Protein AF-A0A9N9MFB2-F1 (afdb_monomer_lite)

Radius of gyration: 27.87 Å; chains: 1; bounding box: 56×22×76 Å

pLDDT: mean 86.3, std 12.84, range [37.78, 97.75]

Sequence (123 aa):
MNKKVISWAPGIPYIKQLNPQIKKIFSNENVKIANKNIKPINKLYSKLKDQTSNLNKSNIVYSIPCNNCDKIYIGQTKQNLKNRISGHKSDIRLEKDSSAISEHSYITGHNINFNEAKILHQH

InterPro domains:
  IPR000305 GIY-YIG endonuclease [PF01541] (60-97)
  IPR000305 GIY-YIG endonuclease [PS50164] (57-123)
  IPR035901 GIY-YIG endonuclease superfamily [G3DSA:3.40.1440.10] (57-123)
  IPR035901 GIY-YIG endonuclease superfamily [SSF82771] (60-100)

Structure (mmCIF, N/CA/C/O backbone):
data_AF-A0A9N9MFB2-F1
#
_entry.id   AF-A0A9N9MFB2-F1
#
loop_
_atom_site.group_PDB
_atom_site.id
_atom_site.type_symbol
_atom_site.label_atom_id
_atom_site.label_alt_id
_atom_site.label_comp_id
_atom_site.label_asym_id
_atom_site.label_entity_id
_atom_site.label_seq_id
_atom_site.pdbx_PDB_ins_code
_atom_site.Cartn_x
_atom_site.Cartn_y
_atom_site.Cartn_z
_atom_site.occupancy
_atom_site.B_iso_or_equiv
_atom_site.auth_seq_id
_atom_site.auth_comp_id
_atom_site.auth_asym_id
_atom_site.auth_atom_id
_atom_site.pdbx_PDB_model_num
ATOM 1 N N . MET A 1 1 ? 5.339 1.815 -59.251 1.00 37.78 1 MET A N 1
ATOM 2 C CA . MET A 1 1 ? 6.408 2.155 -58.280 1.00 37.78 1 MET A CA 1
ATOM 3 C C . MET A 1 1 ? 6.459 1.077 -57.205 1.00 37.78 1 MET A C 1
ATOM 5 O O . MET A 1 1 ? 5.589 1.048 -56.344 1.00 37.78 1 MET A O 1
ATOM 9 N N . ASN A 1 2 ? 7.424 0.155 -57.286 1.00 39.59 2 ASN A N 1
ATOM 10 C CA . ASN A 1 2 ? 7.574 -0.929 -56.310 1.00 39.59 2 ASN A CA 1
ATOM 11 C C . ASN A 1 2 ? 8.030 -0.365 -54.960 1.00 39.59 2 ASN A C 1
ATOM 13 O O . ASN A 1 2 ? 9.137 0.162 -54.843 1.00 39.59 2 ASN A O 1
ATOM 17 N N . LYS A 1 3 ? 7.178 -0.483 -53.937 1.00 45.47 3 LYS A N 1
ATOM 18 C CA . LYS A 1 3 ? 7.555 -0.217 -52.546 1.00 45.47 3 LYS A CA 1
ATOM 19 C C . LYS A 1 3 ? 8.587 -1.273 -52.137 1.00 45.47 3 LYS A C 1
ATOM 21 O O . LYS A 1 3 ? 8.235 -2.427 -51.921 1.00 45.47 3 LYS A O 1
ATOM 26 N N . LYS A 1 4 ? 9.867 -0.894 -52.079 1.00 51.03 4 LYS A N 1
ATOM 27 C CA . LYS A 1 4 ? 10.940 -1.755 -51.563 1.00 51.03 4 LYS A CA 1
ATOM 28 C C . LYS A 1 4 ? 10.683 -2.009 -50.074 1.00 51.03 4 LYS A C 1
ATOM 30 O O . LYS A 1 4 ? 10.776 -1.089 -49.265 1.00 51.03 4 LYS A O 1
ATOM 35 N N . VAL A 1 5 ? 10.308 -3.238 -49.730 1.00 54.34 5 VAL A N 1
ATOM 36 C CA . VAL A 1 5 ? 10.099 -3.674 -48.343 1.00 54.34 5 VAL A CA 1
ATOM 37 C C . VAL A 1 5 ? 11.464 -3.744 -47.658 1.00 54.34 5 VAL A C 1
ATOM 39 O O . VAL A 1 5 ? 12.352 -4.453 -48.121 1.00 54.34 5 VAL A O 1
ATOM 42 N N . ILE A 1 6 ? 11.647 -2.987 -46.574 1.00 57.34 6 ILE A N 1
ATOM 43 C CA . ILE A 1 6 ? 12.862 -3.036 -45.753 1.00 57.34 6 ILE A CA 1
ATOM 44 C C . ILE A 1 6 ? 12.670 -4.155 -44.730 1.00 57.34 6 ILE A C 1
ATOM 46 O O . ILE A 1 6 ? 11.874 -4.011 -43.802 1.00 57.34 6 ILE A O 1
ATOM 50 N N . SER A 1 7 ? 13.388 -5.263 -44.883 1.00 57.75 7 SER A N 1
ATOM 51 C CA . SER A 1 7 ? 13.405 -6.340 -43.890 1.00 57.75 7 SER A CA 1
ATOM 52 C C . SER A 1 7 ? 14.446 -6.043 -42.808 1.00 57.75 7 SER A C 1
ATOM 54 O O . SER A 1 7 ? 15.617 -5.799 -43.109 1.00 57.75 7 SER A O 1
ATOM 56 N N . TRP A 1 8 ? 14.030 -6.056 -41.541 1.00 55.03 8 TRP A N 1
ATOM 57 C CA . TRP A 1 8 ? 14.930 -5.896 -40.397 1.00 55.03 8 TRP A CA 1
ATOM 58 C C . TRP A 1 8 ? 15.622 -7.218 -40.063 1.00 55.03 8 TRP A C 1
ATOM 60 O O . TRP A 1 8 ? 14.959 -8.215 -39.788 1.00 55.03 8 TRP A O 1
ATOM 70 N N . ALA A 1 9 ? 16.955 -7.212 -40.043 1.00 63.12 9 ALA A N 1
ATOM 71 C CA . ALA A 1 9 ? 17.749 -8.331 -39.545 1.00 63.12 9 ALA A CA 1
ATOM 72 C C . ALA A 1 9 ? 17.966 -8.213 -38.018 1.00 63.12 9 ALA A C 1
ATOM 74 O O . ALA A 1 9 ? 18.052 -7.093 -37.497 1.00 63.12 9 ALA A O 1
ATOM 75 N N . PRO A 1 10 ? 18.077 -9.335 -37.279 1.00 63.44 10 PRO A N 1
ATOM 76 C CA . PRO A 1 10 ? 18.392 -9.314 -35.852 1.00 63.44 10 PRO A CA 1
ATOM 77 C C . PRO A 1 10 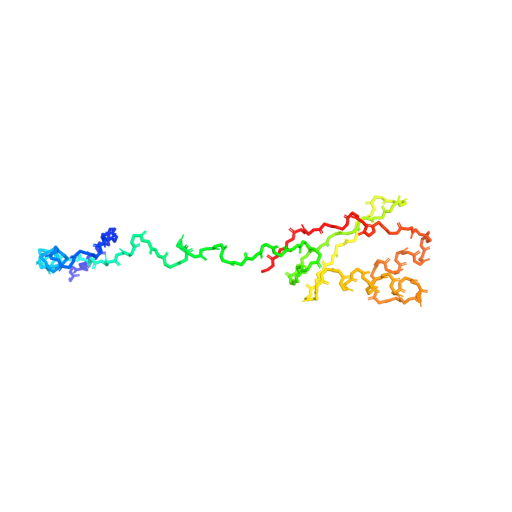? 19.741 -8.629 -35.584 1.00 63.44 10 PRO A C 1
ATOM 79 O O . PRO A 1 10 ? 20.705 -8.790 -36.330 1.00 63.44 10 PRO A O 1
ATOM 82 N N . GLY A 1 11 ? 19.802 -7.838 -34.507 1.00 72.19 11 GLY A N 1
ATOM 83 C CA . GLY A 1 11 ? 20.966 -7.006 -34.198 1.00 72.19 11 GLY A CA 1
ATOM 84 C C . GLY A 1 11 ? 22.217 -7.822 -33.856 1.00 72.19 11 GLY A C 1
ATOM 85 O O . GLY A 1 11 ? 22.188 -8.656 -32.949 1.00 72.19 11 GLY A O 1
ATOM 86 N N . ILE A 1 12 ? 23.317 -7.540 -34.554 1.00 82.25 12 ILE A N 1
ATOM 87 C CA . ILE A 1 12 ? 24.601 -8.249 -34.437 1.00 82.25 12 ILE A CA 1
ATOM 88 C C . ILE A 1 12 ? 25.464 -7.553 -33.373 1.00 82.25 12 ILE A C 1
ATOM 90 O O . ILE A 1 12 ? 25.439 -6.320 -33.287 1.00 82.25 12 ILE A O 1
ATOM 94 N N . PRO A 1 13 ? 26.242 -8.281 -32.551 1.00 82.94 13 PRO A N 1
ATOM 95 C CA . PRO A 1 13 ? 27.237 -7.656 -31.685 1.00 82.94 13 PRO A CA 1
ATOM 96 C C . PRO A 1 13 ? 28.203 -6.749 -32.448 1.00 82.94 13 PRO A C 1
ATOM 98 O O . PRO A 1 13 ? 28.577 -7.035 -33.582 1.00 82.94 13 PRO A O 1
ATOM 101 N N . TYR A 1 14 ? 28.619 -5.641 -31.829 1.00 83.56 14 TYR A N 1
ATOM 102 C CA . TYR A 1 14 ? 29.637 -4.787 -3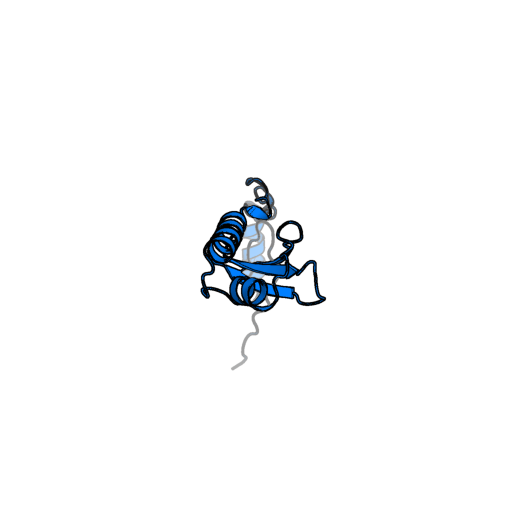2.434 1.00 83.56 14 TYR A CA 1
ATOM 103 C C . TYR A 1 14 ? 31.030 -5.400 -32.286 1.00 83.56 14 TYR A C 1
ATOM 105 O O . TYR A 1 14 ? 31.581 -5.456 -31.189 1.00 83.56 14 TYR A O 1
ATOM 113 N N . ILE A 1 15 ? 31.606 -5.812 -33.410 1.00 85.81 15 ILE A N 1
ATOM 114 C CA . ILE A 1 15 ? 32.974 -6.294 -33.549 1.00 85.81 15 ILE A CA 1
ATOM 115 C C . ILE A 1 15 ? 33.678 -5.342 -34.520 1.00 85.81 15 ILE A C 1
ATOM 117 O O . ILE A 1 15 ? 33.348 -5.291 -35.704 1.00 85.81 15 ILE A O 1
ATOM 121 N N . LYS A 1 16 ? 34.650 -4.566 -34.018 1.00 84.25 16 LYS A N 1
ATOM 122 C CA . LYS A 1 16 ? 35.292 -3.445 -34.740 1.00 84.25 16 LYS A CA 1
ATOM 123 C C . LYS A 1 16 ? 35.767 -3.814 -36.154 1.00 84.25 16 LYS A C 1
ATOM 125 O O . LYS A 1 16 ? 35.652 -2.999 -37.060 1.00 84.25 16 LYS A O 1
ATOM 130 N N . GLN A 1 17 ? 36.283 -5.029 -36.330 1.00 86.12 17 GLN A N 1
ATOM 131 C CA . GLN A 1 17 ? 36.831 -5.509 -37.601 1.00 86.12 17 GLN A CA 1
ATOM 132 C C . GLN A 1 17 ? 35.753 -6.041 -38.563 1.00 86.12 17 GLN A C 1
ATOM 134 O O . GLN A 1 17 ? 35.871 -5.851 -39.769 1.00 86.12 17 GLN A O 1
ATOM 139 N N . LEU A 1 18 ? 34.682 -6.653 -38.044 1.00 85.50 18 LEU A N 1
ATOM 140 C CA . LEU A 1 18 ? 33.680 -7.354 -38.858 1.00 85.50 18 LEU A CA 1
ATOM 141 C C . LEU A 1 18 ? 32.485 -6.470 -39.226 1.00 85.50 18 LEU A C 1
ATOM 143 O O . LEU A 1 18 ? 31.978 -6.546 -40.341 1.00 85.50 18 LEU A O 1
ATOM 147 N N . ASN A 1 19 ? 32.027 -5.593 -38.330 1.00 85.88 19 ASN A N 1
ATOM 148 C CA . ASN A 1 19 ? 30.811 -4.807 -38.570 1.00 85.88 19 ASN A CA 1
ATOM 149 C C . ASN A 1 19 ? 30.894 -3.868 -39.785 1.00 85.88 19 ASN A C 1
ATOM 151 O O . ASN A 1 19 ? 29.886 -3.760 -40.482 1.00 85.88 19 ASN A O 1
ATOM 155 N N . PRO A 1 20 ? 32.027 -3.203 -40.091 1.00 86.75 20 PRO A N 1
ATOM 156 C CA . PRO A 1 20 ? 32.155 -2.418 -41.320 1.00 86.75 20 PRO A CA 1
ATOM 157 C C . PRO A 1 20 ? 32.051 -3.282 -42.584 1.00 86.75 20 PRO A C 1
ATOM 159 O O . PRO A 1 20 ? 31.386 -2.887 -43.539 1.00 86.75 20 PRO A O 1
ATOM 162 N N . GLN A 1 21 ? 32.656 -4.475 -42.571 1.00 87.75 21 GLN A N 1
ATOM 163 C CA . GLN A 1 21 ? 32.613 -5.419 -43.692 1.00 87.75 21 GLN A CA 1
ATOM 164 C C . GLN A 1 21 ? 31.191 -5.943 -43.909 1.00 87.75 21 GLN A C 1
ATOM 166 O O . GLN A 1 21 ? 30.670 -5.886 -45.018 1.00 87.75 21 GLN A O 1
ATOM 171 N N . ILE A 1 22 ? 30.527 -6.355 -42.828 1.00 84.94 22 ILE A N 1
ATOM 172 C CA . ILE A 1 22 ? 29.138 -6.818 -42.842 1.00 84.94 22 ILE A CA 1
ATOM 173 C C . ILE A 1 22 ? 28.214 -5.697 -43.341 1.00 84.94 22 ILE A C 1
ATOM 175 O O . ILE A 1 22 ? 27.451 -5.905 -44.277 1.00 84.94 22 ILE A O 1
ATOM 179 N N . LYS A 1 23 ? 28.319 -4.472 -42.808 1.00 83.31 23 LYS A N 1
ATOM 180 C CA . LYS A 1 23 ? 27.509 -3.336 -43.286 1.00 83.31 23 LYS A CA 1
ATOM 181 C C . LYS A 1 23 ? 27.698 -3.052 -44.777 1.00 83.31 23 LYS A C 1
ATOM 183 O O . LYS A 1 23 ? 26.732 -2.668 -45.422 1.00 83.31 23 LYS A O 1
ATOM 188 N N . LYS A 1 24 ? 28.908 -3.242 -45.310 1.00 85.31 24 LYS A N 1
ATOM 189 C CA . LYS A 1 24 ? 29.217 -3.065 -46.736 1.00 85.31 24 LYS A CA 1
ATOM 190 C C . LYS A 1 24 ? 28.635 -4.179 -47.615 1.00 85.31 24 LYS A C 1
ATOM 192 O O . LYS A 1 24 ? 28.220 -3.906 -48.730 1.00 85.31 24 LYS A O 1
ATOM 197 N N . ILE A 1 25 ? 28.584 -5.420 -47.132 1.00 85.94 25 ILE A N 1
ATOM 198 C CA . ILE A 1 25 ? 27.941 -6.531 -47.859 1.00 85.94 25 ILE A CA 1
ATOM 199 C C . ILE A 1 25 ? 26.435 -6.275 -47.967 1.00 85.94 25 ILE A C 1
ATOM 201 O O . ILE A 1 25 ? 25.857 -6.348 -49.046 1.00 85.94 25 ILE A O 1
ATOM 205 N N . PHE A 1 26 ? 25.810 -5.901 -46.851 1.00 80.38 26 PHE A N 1
ATOM 206 C CA . PHE A 1 26 ? 24.367 -5.691 -46.788 1.00 80.38 26 PHE A CA 1
ATOM 207 C C . PHE A 1 26 ? 23.916 -4.291 -47.229 1.00 80.38 26 PHE A C 1
ATOM 209 O O . PHE A 1 26 ? 22.717 -4.054 -47.272 1.00 80.38 26 PHE A O 1
ATOM 216 N N . SER A 1 27 ? 24.821 -3.366 -47.581 1.00 77.00 27 SER A N 1
ATOM 217 C CA . SER A 1 27 ? 24.433 -2.040 -48.098 1.00 77.00 27 SER A CA 1
ATOM 218 C C . SER A 1 27 ? 23.831 -2.095 -49.498 1.00 77.00 27 SER A C 1
ATOM 220 O O . SER A 1 27 ? 23.088 -1.193 -49.877 1.00 77.00 27 SER A O 1
ATOM 222 N N . ASN A 1 28 ? 24.177 -3.130 -50.266 1.00 77.00 28 ASN A N 1
ATOM 223 C CA . ASN A 1 28 ? 23.648 -3.355 -51.611 1.00 77.00 28 ASN A CA 1
ATOM 224 C C . ASN A 1 28 ? 22.286 -4.064 -51.573 1.00 77.00 28 ASN A C 1
ATOM 226 O O . ASN A 1 28 ? 21.498 -3.962 -52.511 1.00 77.00 28 ASN A O 1
ATOM 230 N N . GLU A 1 29 ? 22.002 -4.732 -50.459 1.00 75.31 29 GLU A N 1
ATOM 231 C CA . GLU A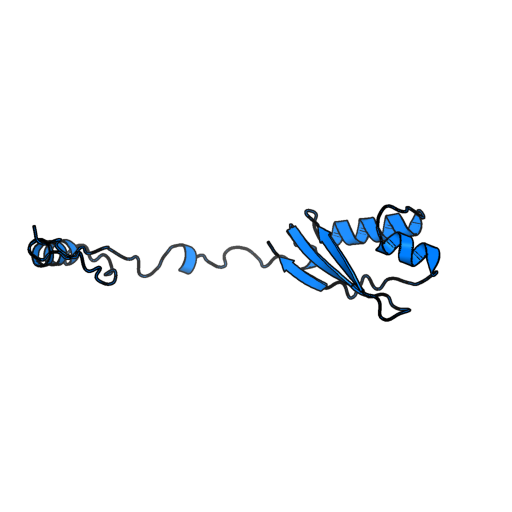 1 29 ? 20.710 -5.321 -50.145 1.00 75.31 29 GLU A CA 1
ATOM 232 C C . GLU A 1 29 ? 19.814 -4.257 -49.490 1.00 75.31 29 GLU A C 1
ATOM 234 O O . GLU A 1 29 ? 20.290 -3.360 -48.795 1.00 75.31 29 GLU A O 1
ATOM 239 N N . ASN A 1 30 ? 18.489 -4.334 -49.641 1.00 77.12 30 ASN A N 1
ATOM 240 C CA . ASN A 1 30 ? 17.568 -3.411 -48.946 1.00 77.12 30 ASN A CA 1
ATOM 241 C C . ASN A 1 30 ? 17.416 -3.764 -47.445 1.00 77.12 30 ASN A C 1
ATOM 243 O O . ASN A 1 30 ? 16.315 -3.724 -46.892 1.00 77.12 30 ASN A O 1
ATOM 247 N N . VAL A 1 31 ? 18.517 -4.133 -46.782 1.00 80.38 31 VAL A N 1
ATOM 248 C CA . VAL A 1 31 ? 18.568 -4.654 -45.413 1.00 80.38 31 VAL A CA 1
ATOM 249 C C . VAL A 1 31 ? 19.330 -3.679 -44.523 1.00 80.38 31 VAL A C 1
ATOM 251 O O . VAL A 1 31 ? 20.484 -3.337 -44.769 1.00 80.38 31 VAL A O 1
ATOM 254 N N . LYS A 1 32 ? 18.697 -3.243 -43.430 1.00 78.50 32 LYS A N 1
ATOM 255 C CA . LYS A 1 32 ? 19.347 -2.397 -42.420 1.00 78.50 32 LYS A CA 1
ATOM 256 C C . LYS A 1 32 ? 19.855 -3.257 -41.268 1.00 78.50 32 LYS A C 1
ATOM 258 O O . LYS A 1 32 ? 19.077 -3.960 -40.628 1.00 78.50 32 LYS A O 1
ATOM 263 N N . ILE A 1 33 ? 21.154 -3.159 -40.980 1.00 80.75 33 ILE A N 1
ATOM 264 C CA . ILE A 1 33 ? 21.799 -3.862 -39.863 1.00 80.75 33 ILE A CA 1
ATOM 265 C C . ILE A 1 33 ? 22.027 -2.903 -38.700 1.00 80.75 33 ILE A C 1
ATOM 267 O O . ILE A 1 33 ? 22.751 -1.910 -38.820 1.00 80.75 33 ILE A O 1
ATOM 271 N N . ALA A 1 34 ? 21.446 -3.245 -37.552 1.00 83.38 34 ALA A N 1
ATOM 272 C CA . ALA A 1 34 ? 21.687 -2.572 -36.285 1.00 83.38 34 ALA A CA 1
ATOM 273 C C . ALA A 1 34 ? 22.713 -3.342 -35.441 1.00 83.38 34 ALA A C 1
ATOM 275 O O . ALA A 1 34 ? 22.738 -4.573 -35.425 1.00 83.38 34 ALA A O 1
ATOM 276 N N . ASN A 1 35 ? 23.541 -2.604 -34.701 1.00 83.62 35 ASN A N 1
ATOM 277 C CA . ASN A 1 35 ? 24.452 -3.195 -33.727 1.00 83.62 35 ASN A CA 1
ATOM 278 C C . ASN A 1 35 ? 23.723 -3.370 -32.391 1.00 83.62 35 ASN A C 1
ATOM 280 O O . ASN A 1 35 ? 23.064 -2.442 -31.922 1.00 83.62 35 ASN A O 1
ATOM 284 N N . LYS A 1 36 ? 23.879 -4.528 -31.751 1.00 83.06 36 LYS A N 1
ATOM 285 C CA . LYS A 1 36 ? 23.319 -4.820 -30.428 1.00 83.06 36 LYS A CA 1
ATOM 286 C C . LYS A 1 36 ? 24.437 -5.026 -29.411 1.00 83.06 36 LYS A C 1
ATOM 288 O O . LYS A 1 36 ? 25.371 -5.781 -29.646 1.00 83.06 36 LYS A O 1
ATOM 293 N N . ASN A 1 37 ? 24.322 -4.407 -28.241 1.00 80.50 37 ASN A N 1
ATOM 294 C CA . ASN A 1 37 ? 25.217 -4.711 -27.125 1.00 80.50 37 ASN A CA 1
ATOM 295 C C . ASN A 1 37 ? 24.871 -6.082 -26.517 1.00 80.50 37 ASN A C 1
ATOM 297 O O . ASN A 1 37 ? 23.726 -6.316 -26.133 1.00 80.50 37 ASN A O 1
ATOM 301 N N . ILE A 1 38 ? 25.863 -6.975 -26.393 1.00 81.75 38 ILE A N 1
ATOM 302 C CA . ILE A 1 38 ? 25.686 -8.317 -25.795 1.00 81.75 38 ILE A CA 1
ATOM 303 C C . ILE A 1 38 ? 25.438 -8.212 -24.283 1.00 81.75 38 ILE A C 1
ATOM 305 O O . ILE A 1 38 ? 24.604 -8.923 -23.721 1.00 81.75 38 ILE A O 1
ATOM 309 N N . LYS A 1 39 ? 26.172 -7.308 -23.624 1.00 81.81 39 LYS A N 1
ATOM 310 C CA . LYS A 1 39 ? 26.101 -7.047 -22.183 1.00 81.81 39 LYS A CA 1
ATOM 311 C C . LYS A 1 39 ? 25.637 -5.605 -21.956 1.00 81.81 39 LYS A C 1
ATOM 313 O O . LYS A 1 39 ? 26.472 -4.729 -21.750 1.00 81.81 39 LYS A O 1
ATOM 318 N N . PRO A 1 40 ? 24.329 -5.313 -22.064 1.00 80.94 40 PRO A N 1
ATOM 319 C CA . PRO A 1 40 ? 23.834 -3.979 -21.753 1.00 80.94 40 PRO A CA 1
ATOM 320 C C . PRO A 1 40 ? 24.127 -3.641 -20.287 1.00 80.94 40 PRO A C 1
ATOM 322 O O . PRO A 1 40 ? 24.106 -4.527 -19.431 1.00 80.94 40 PRO A O 1
ATOM 325 N N . ILE A 1 41 ? 24.357 -2.357 -20.001 1.00 79.88 41 ILE A N 1
ATOM 326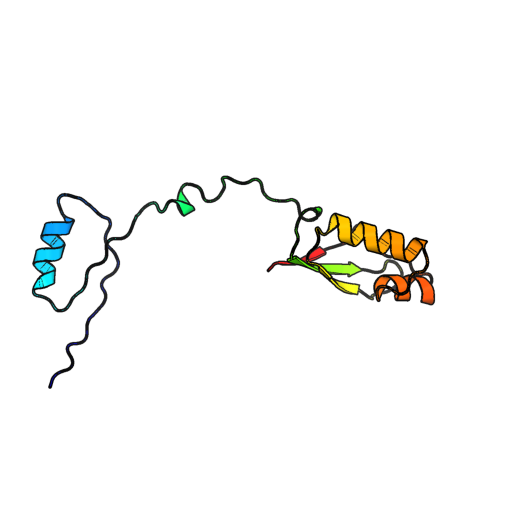 C CA . ILE A 1 41 ? 24.663 -1.845 -18.655 1.00 79.88 41 ILE A CA 1
ATOM 327 C C . ILE A 1 41 ? 23.640 -2.340 -17.620 1.00 79.88 41 ILE A C 1
ATOM 329 O O . ILE A 1 41 ? 24.020 -2.839 -16.568 1.00 79.88 41 ILE A O 1
ATOM 333 N N . ASN A 1 42 ? 22.353 -2.357 -17.979 1.00 76.69 42 ASN A N 1
ATOM 334 C CA . ASN A 1 42 ? 21.283 -2.849 -17.114 1.00 76.69 42 ASN A CA 1
ATOM 335 C C . ASN A 1 42 ? 21.412 -4.337 -16.781 1.00 76.69 42 ASN A C 1
ATOM 337 O O . ASN A 1 42 ? 20.963 -4.731 -15.724 1.00 76.69 42 ASN A O 1
ATOM 341 N N . LYS A 1 43 ? 22.016 -5.172 -17.636 1.00 79.00 43 LYS A N 1
ATOM 342 C CA . LYS A 1 43 ? 22.254 -6.596 -17.333 1.00 79.00 43 LYS A CA 1
ATOM 343 C C . LYS A 1 43 ? 23.506 -6.799 -16.476 1.00 79.00 43 LYS A C 1
ATOM 345 O O . LYS A 1 43 ? 23.569 -7.755 -15.715 1.00 79.00 43 LYS A O 1
ATOM 350 N N . LEU A 1 44 ? 24.494 -5.914 -16.608 1.00 81.38 44 LEU A N 1
ATOM 351 C CA . LEU A 1 44 ? 25.710 -5.929 -15.788 1.00 81.38 44 LEU A CA 1
ATOM 352 C C . LEU A 1 44 ? 25.451 -5.403 -14.371 1.00 81.38 44 LEU A C 1
ATOM 354 O O . LEU A 1 44 ? 25.988 -5.936 -13.409 1.00 81.38 44 LEU A O 1
ATOM 358 N N . TYR A 1 45 ? 24.594 -4.391 -14.252 1.00 75.75 45 TYR A N 1
ATOM 359 C CA . TYR A 1 45 ? 24.379 -3.624 -13.026 1.00 75.75 45 TYR A CA 1
ATOM 360 C C . TYR A 1 45 ? 22.917 -3.652 -12.544 1.00 75.75 45 TYR A C 1
ATOM 362 O O . TYR A 1 45 ? 22.509 -2.815 -11.742 1.00 75.75 45 TYR A O 1
ATOM 370 N N . SER A 1 46 ? 22.114 -4.628 -12.990 1.00 66.94 46 SER A N 1
ATOM 371 C CA . SER A 1 46 ? 20.670 -4.736 -12.680 1.00 66.94 46 SER A CA 1
ATOM 372 C C . SER A 1 46 ? 20.329 -4.752 -11.191 1.00 66.94 46 SER A C 1
ATOM 374 O O . SER A 1 46 ? 19.197 -4.452 -10.830 1.00 66.94 46 SER A O 1
ATOM 376 N N . LYS A 1 47 ? 21.271 -5.153 -10.332 1.00 67.19 47 LYS A N 1
ATOM 377 C CA . LYS A 1 47 ? 21.030 -5.424 -8.908 1.00 67.19 47 LYS A CA 1
ATOM 378 C C . LYS A 1 47 ? 21.965 -4.640 -7.985 1.00 67.19 47 LYS A C 1
ATOM 380 O O . LYS A 1 47 ? 22.366 -5.152 -6.953 1.00 67.19 47 LYS A O 1
ATOM 385 N N . LEU A 1 48 ? 22.354 -3.422 -8.362 1.00 68.50 48 LEU A N 1
ATOM 386 C CA . LEU A 1 48 ? 23.213 -2.602 -7.496 1.00 68.50 48 LEU A CA 1
ATOM 387 C C . LEU A 1 48 ? 22.493 -2.034 -6.265 1.00 68.50 48 LEU A C 1
ATOM 389 O O . LEU A 1 48 ? 23.156 -1.613 -5.326 1.00 68.50 48 LEU A O 1
ATOM 393 N N . LYS A 1 49 ? 21.158 -1.967 -6.280 1.00 74.12 49 LYS A N 1
ATOM 394 C CA . LYS A 1 49 ? 20.374 -1.426 -5.165 1.00 74.12 49 LYS A CA 1
ATOM 395 C C . LYS A 1 49 ? 19.817 -2.556 -4.317 1.00 74.12 49 LYS A C 1
ATOM 397 O O . LYS A 1 49 ? 19.280 -3.521 -4.863 1.00 74.12 49 LYS A O 1
ATOM 402 N N . ASP A 1 50 ? 19.884 -2.377 -3.004 1.00 79.62 50 ASP A N 1
ATOM 403 C CA . ASP A 1 50 ? 19.232 -3.269 -2.056 1.00 79.62 50 ASP A CA 1
ATOM 404 C C . ASP A 1 50 ? 17.728 -3.316 -2.311 1.00 79.62 50 ASP A C 1
ATOM 406 O O . ASP A 1 50 ? 17.079 -2.310 -2.628 1.00 79.62 50 ASP A O 1
ATOM 410 N N . GLN A 1 51 ? 17.159 -4.510 -2.165 1.00 78.69 51 GLN A N 1
ATOM 411 C CA . GLN A 1 51 ? 15.725 -4.686 -2.283 1.00 78.69 51 GLN A CA 1
ATOM 412 C C . GLN A 1 51 ? 15.032 -3.914 -1.159 1.00 78.69 51 GLN A C 1
ATOM 414 O O . GLN A 1 51 ? 15.228 -4.180 0.026 1.00 78.69 51 GLN A O 1
ATOM 419 N N . THR A 1 52 ? 14.184 -2.958 -1.531 1.00 81.38 52 THR A N 1
ATOM 420 C CA . THR A 1 52 ? 13.394 -2.207 -0.559 1.00 81.38 52 THR A CA 1
ATOM 421 C C . THR A 1 52 ? 12.411 -3.148 0.136 1.00 81.38 52 THR A C 1
ATOM 423 O O . THR A 1 52 ? 11.620 -3.834 -0.521 1.00 81.38 52 THR A O 1
ATOM 426 N N . SER A 1 53 ? 12.452 -3.175 1.470 1.00 88.94 53 SER A N 1
ATOM 427 C CA . SER A 1 53 ? 11.494 -3.933 2.275 1.00 88.94 53 SER A CA 1
ATOM 428 C C . SER A 1 53 ? 10.063 -3.482 1.974 1.00 88.94 53 SER A C 1
ATOM 430 O O . SER A 1 53 ? 9.819 -2.321 1.641 1.00 88.94 53 SER A O 1
ATOM 432 N N . ASN A 1 54 ? 9.090 -4.386 2.108 1.00 87.06 54 ASN A N 1
ATOM 433 C CA . ASN A 1 54 ? 7.698 -4.084 1.756 1.00 87.06 54 ASN A CA 1
ATOM 434 C C . ASN A 1 54 ? 7.142 -2.860 2.508 1.00 87.06 54 ASN A C 1
ATOM 436 O O . ASN A 1 54 ? 6.429 -2.051 1.925 1.00 87.06 54 ASN A O 1
ATOM 440 N N . LEU A 1 55 ? 7.536 -2.664 3.768 1.00 90.56 55 LEU A N 1
ATOM 441 C CA . LEU A 1 55 ? 7.108 -1.521 4.581 1.00 90.56 55 LEU A CA 1
ATOM 442 C C . LEU A 1 55 ? 7.615 -0.164 4.065 1.00 90.56 55 LEU A C 1
ATOM 444 O O . LEU A 1 55 ? 6.993 0.865 4.330 1.00 90.56 55 LEU A O 1
ATOM 448 N N . ASN A 1 56 ? 8.724 -0.160 3.325 1.00 92.00 56 ASN A N 1
ATOM 449 C CA . ASN A 1 56 ? 9.350 1.046 2.788 1.00 92.00 56 ASN A CA 1
ATOM 450 C C . ASN A 1 56 ? 8.952 1.331 1.331 1.00 92.00 56 ASN A C 1
ATOM 452 O O . ASN A 1 56 ? 9.446 2.294 0.750 1.00 92.00 56 ASN A O 1
ATOM 456 N N . LYS A 1 57 ? 8.062 0.527 0.736 1.00 93.38 57 LYS A N 1
ATOM 457 C CA . LYS A 1 57 ? 7.538 0.777 -0.611 1.00 93.38 57 LYS A CA 1
ATOM 458 C C . LYS A 1 57 ? 6.467 1.870 -0.596 1.00 93.38 57 LYS A C 1
ATOM 460 O O . LYS A 1 57 ? 5.670 1.955 0.340 1.00 93.38 57 LYS A O 1
ATOM 465 N N . SER A 1 58 ? 6.448 2.670 -1.655 1.00 94.75 58 SER A N 1
ATOM 466 C CA . SER A 1 58 ? 5.506 3.759 -1.933 1.00 94.75 58 SER A CA 1
ATOM 467 C C . SER A 1 58 ? 4.888 3.586 -3.327 1.00 94.75 58 SER A C 1
ATOM 469 O O . SER A 1 58 ? 5.331 2.725 -4.086 1.00 94.75 58 SER A O 1
ATOM 471 N N . ASN A 1 59 ? 3.865 4.383 -3.664 1.00 95.88 59 ASN A N 1
ATOM 472 C CA . ASN A 1 59 ? 3.096 4.269 -4.917 1.00 95.88 59 ASN A CA 1
ATOM 473 C C . ASN A 1 59 ? 2.514 2.861 -5.128 1.00 95.88 59 ASN A C 1
ATOM 475 O O . ASN A 1 59 ? 2.629 2.259 -6.194 1.00 95.88 59 ASN A O 1
ATOM 479 N N . ILE A 1 60 ? 1.894 2.333 -4.076 1.00 97.00 60 ILE A N 1
ATOM 480 C CA . ILE A 1 60 ? 1.380 0.964 -4.021 1.00 97.00 60 ILE A CA 1
ATOM 481 C C . ILE A 1 60 ? -0.124 0.938 -3.753 1.00 97.00 60 ILE A C 1
ATOM 483 O O . ILE A 1 60 ? -0.681 1.849 -3.133 1.00 97.00 60 ILE A O 1
ATOM 487 N N . VAL A 1 61 ? -0.752 -0.158 -4.167 1.00 97.25 61 VAL A N 1
ATOM 488 C CA . VAL A 1 61 ? -2.070 -0.599 -3.704 1.00 97.25 61 VAL A CA 1
ATOM 489 C C . VAL A 1 61 ? -1.852 -1.690 -2.660 1.00 97.25 61 VAL A C 1
ATOM 491 O O . VAL A 1 61 ? -1.096 -2.634 -2.901 1.00 97.25 61 VAL A O 1
ATOM 494 N N . TYR A 1 62 ? -2.486 -1.563 -1.498 1.00 96.94 62 TYR A N 1
ATOM 495 C CA . TYR A 1 62 ? -2.333 -2.480 -0.369 1.00 96.94 62 TYR A CA 1
ATOM 496 C C . TYR A 1 62 ? -3.686 -2.903 0.202 1.00 96.94 62 TYR A C 1
ATOM 498 O O . TYR A 1 62 ? -4.685 -2.207 0.028 1.00 96.94 62 TYR A O 1
ATOM 506 N N . SER A 1 63 ? -3.698 -4.031 0.910 1.00 97.19 63 SER A N 1
ATOM 507 C CA . SER A 1 63 ? -4.853 -4.551 1.637 1.00 97.19 63 SER A CA 1
ATOM 508 C C . SER A 1 63 ? -4.555 -4.726 3.122 1.00 97.19 63 SER A C 1
ATOM 510 O O . SER A 1 63 ? -3.447 -5.135 3.472 1.00 97.19 63 SER A O 1
ATOM 512 N N . ILE A 1 64 ? -5.544 -4.479 3.981 1.00 97.50 64 ILE A N 1
ATOM 513 C CA . ILE A 1 6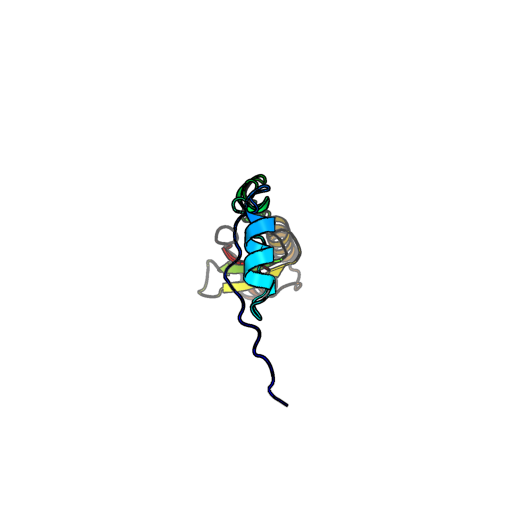4 ? -5.483 -4.726 5.428 1.00 97.50 64 ILE A CA 1
ATOM 514 C C . ILE A 1 64 ? -6.771 -5.451 5.852 1.00 97.50 64 ILE A C 1
ATOM 516 O O . ILE A 1 64 ? -7.853 -4.886 5.661 1.00 97.50 64 ILE A O 1
ATOM 520 N N . PRO A 1 65 ? -6.693 -6.680 6.393 1.00 97.75 65 PRO A N 1
ATOM 521 C CA . PRO A 1 65 ? -7.872 -7.400 6.859 1.00 97.75 65 PRO A CA 1
ATOM 522 C C . PRO A 1 65 ? -8.344 -6.915 8.235 1.00 97.75 65 PRO A C 1
ATOM 524 O O . PRO A 1 65 ? -7.574 -6.385 9.044 1.00 97.75 65 PRO A O 1
ATOM 527 N N . CYS A 1 66 ? -9.632 -7.112 8.504 1.00 97.38 66 CYS A N 1
ATOM 528 C CA . CYS A 1 66 ? -10.207 -6.979 9.835 1.00 97.38 66 CYS A CA 1
ATOM 529 C C . CYS A 1 66 ? -10.021 -8.286 10.628 1.00 97.38 66 CYS A C 1
ATOM 531 O O . CYS A 1 66 ? -10.120 -9.364 10.054 1.00 97.38 66 CYS A O 1
ATOM 533 N N . ASN A 1 67 ? -9.767 -8.215 11.940 1.00 96.88 67 ASN A N 1
ATOM 534 C CA . ASN A 1 67 ? -9.676 -9.420 12.783 1.00 96.88 67 ASN A CA 1
ATOM 535 C C . ASN A 1 67 ? -11.046 -9.991 13.163 1.00 96.88 67 ASN A C 1
ATOM 537 O O . ASN A 1 67 ? -11.147 -11.153 13.541 1.00 96.88 67 ASN A O 1
ATOM 541 N N . ASN A 1 68 ? -12.088 -9.162 13.132 1.00 97.50 68 ASN A N 1
ATOM 542 C CA . ASN A 1 68 ? -13.404 -9.502 13.672 1.00 97.50 68 ASN A CA 1
ATOM 543 C C . ASN A 1 68 ? -14.439 -9.835 12.588 1.00 97.50 68 ASN A C 1
ATOM 545 O O . ASN A 1 68 ? -15.542 -10.258 12.918 1.00 97.50 68 ASN A O 1
ATOM 549 N N . CYS A 1 69 ? -14.125 -9.620 11.308 1.00 96.31 69 CYS A N 1
ATOM 550 C CA . CYS A 1 69 ? -15.017 -9.952 10.198 1.00 96.31 69 CYS A CA 1
ATOM 551 C C . CYS A 1 69 ? -14.237 -10.173 8.899 1.00 96.31 69 CYS A C 1
ATOM 553 O O . CYS A 1 69 ? -13.110 -9.704 8.766 1.00 96.31 69 CYS A O 1
ATOM 555 N N . ASP A 1 70 ? -14.883 -10.780 7.903 1.00 96.06 70 ASP A N 1
ATOM 556 C CA . ASP A 1 70 ? -14.273 -11.122 6.606 1.00 96.06 70 ASP A CA 1
ATOM 557 C C . ASP A 1 70 ? -14.046 -9.917 5.671 1.00 96.06 70 ASP A C 1
ATOM 559 O O . ASP A 1 70 ? -13.793 -10.064 4.474 1.00 96.06 70 ASP A O 1
ATOM 563 N N . LYS A 1 71 ? -14.155 -8.690 6.192 1.00 96.38 71 LYS A N 1
ATOM 564 C CA . LYS A 1 71 ? -13.937 -7.471 5.412 1.00 96.38 71 LYS A CA 1
ATOM 565 C C . LYS A 1 71 ? -12.450 -7.160 5.304 1.00 96.38 71 LYS A C 1
ATOM 567 O O . LYS A 1 71 ? -11.687 -7.249 6.267 1.00 96.38 71 LYS A O 1
ATOM 572 N N . ILE A 1 72 ? -12.061 -6.704 4.120 1.00 97.31 72 ILE A N 1
ATOM 573 C CA . ILE A 1 72 ? -10.698 -6.289 3.804 1.00 97.31 72 ILE A CA 1
ATOM 574 C C . ILE A 1 72 ? -10.747 -4.855 3.290 1.00 97.31 72 ILE A C 1
ATOM 576 O O . ILE A 1 72 ? -11.468 -4.549 2.342 1.00 97.31 72 ILE A O 1
ATOM 580 N N . TYR A 1 73 ? -9.959 -3.974 3.898 1.00 96.44 73 TYR A N 1
ATOM 581 C CA . TYR A 1 73 ? -9.753 -2.626 3.386 1.00 96.44 73 TYR A CA 1
ATOM 582 C C . TYR A 1 73 ? -8.692 -2.654 2.288 1.00 96.44 73 TYR A C 1
ATOM 584 O O . TYR A 1 73 ? -7.603 -3.184 2.507 1.00 96.44 73 TYR A O 1
ATOM 592 N N . ILE A 1 74 ? -8.981 -2.052 1.135 1.00 96.81 74 ILE A N 1
ATOM 593 C CA . ILE A 1 74 ? -8.025 -1.874 0.037 1.00 96.81 74 ILE A CA 1
ATOM 594 C C . ILE A 1 74 ? -7.810 -0.378 -0.169 1.00 96.81 74 ILE A C 1
ATOM 596 O O . ILE A 1 74 ? -8.766 0.376 -0.330 1.00 96.81 74 ILE A O 1
ATOM 600 N N . GLY A 1 75 ? -6.551 0.054 -0.167 1.00 94.88 75 GLY A N 1
ATOM 601 C CA . GLY A 1 75 ? -6.187 1.458 -0.317 1.00 94.88 75 GLY A CA 1
ATOM 602 C C . GLY A 1 75 ? -4.998 1.661 -1.245 1.00 94.88 75 GLY A C 1
ATOM 603 O O . GLY A 1 75 ? -4.162 0.776 -1.422 1.00 94.88 75 GLY A O 1
ATOM 604 N N . GLN A 1 76 ? -4.902 2.860 -1.813 1.00 96.38 76 GLN A N 1
ATOM 605 C CA . GLN A 1 76 ? -3.722 3.324 -2.540 1.00 96.38 76 GLN A CA 1
ATOM 606 C C . GLN A 1 76 ? -2.952 4.331 -1.680 1.00 96.38 76 GLN A C 1
ATOM 608 O O . GLN A 1 76 ? -3.545 5.121 -0.944 1.00 96.38 76 GLN A O 1
ATOM 613 N N . THR A 1 77 ? -1.621 4.326 -1.766 1.00 95.25 77 THR A N 1
ATOM 614 C CA . THR A 1 77 ? -0.785 5.329 -1.096 1.00 95.25 77 THR A CA 1
ATOM 615 C C . THR A 1 77 ? 0.405 5.748 -1.949 1.00 95.25 77 THR A C 1
ATOM 617 O O . THR A 1 77 ? 1.114 4.914 -2.510 1.00 95.25 77 THR A O 1
ATOM 620 N N . LYS A 1 78 ? 0.658 7.063 -1.992 1.00 95.19 78 LYS A N 1
ATOM 621 C CA . LYS A 1 78 ? 1.918 7.642 -2.493 1.00 95.19 78 LYS A CA 1
ATOM 622 C C . LYS A 1 78 ? 3.011 7.687 -1.419 1.00 95.19 78 LYS A C 1
ATOM 624 O O . LYS A 1 78 ? 4.184 7.821 -1.738 1.00 95.19 78 LYS A O 1
ATOM 629 N N . GLN A 1 79 ? 2.636 7.577 -0.146 1.00 94.50 79 GLN A N 1
ATOM 630 C CA . GLN A 1 79 ? 3.563 7.502 0.985 1.00 94.50 79 GLN A CA 1
ATOM 631 C C . GLN A 1 79 ? 4.061 6.068 1.187 1.00 94.50 79 GLN A C 1
ATOM 633 O O . GLN A 1 79 ? 3.419 5.119 0.734 1.00 94.50 79 GLN A O 1
ATOM 638 N N . ASN A 1 80 ? 5.152 5.907 1.940 1.00 95.25 80 ASN A N 1
ATOM 639 C CA . ASN A 1 80 ? 5.630 4.592 2.369 1.00 95.25 80 ASN A CA 1
ATOM 640 C C . ASN A 1 80 ? 4.547 3.852 3.170 1.00 95.25 80 ASN A C 1
ATOM 642 O O . ASN A 1 80 ? 3.893 4.453 4.030 1.00 95.25 80 ASN A O 1
ATOM 646 N N . LEU A 1 81 ? 4.406 2.543 2.944 1.00 95.94 81 LEU A N 1
ATOM 647 C CA . LEU A 1 81 ? 3.393 1.710 3.603 1.00 95.94 81 LEU A CA 1
ATOM 648 C C . LEU A 1 81 ? 3.433 1.829 5.134 1.00 95.94 81 LEU A C 1
ATOM 650 O O . LEU A 1 81 ? 2.390 1.974 5.769 1.00 95.94 81 LEU A O 1
ATOM 654 N N . LYS A 1 82 ? 4.633 1.847 5.729 1.00 96.25 82 LYS A N 1
ATOM 655 C CA . LYS A 1 82 ? 4.831 2.035 7.176 1.00 96.25 82 LYS A CA 1
ATOM 656 C C . LYS A 1 82 ? 4.163 3.311 7.694 1.00 96.25 82 LYS A C 1
ATOM 658 O O . LYS A 1 82 ? 3.454 3.273 8.698 1.00 96.25 82 LYS A O 1
ATOM 663 N N . ASN A 1 83 ? 4.375 4.427 7.000 1.00 96.44 83 ASN A N 1
ATOM 664 C CA . ASN A 1 83 ? 3.826 5.722 7.394 1.00 96.44 83 ASN A CA 1
ATOM 665 C C . ASN A 1 83 ? 2.308 5.729 7.231 1.00 96.44 83 ASN A C 1
ATOM 667 O O . ASN A 1 83 ? 1.603 6.216 8.111 1.00 96.44 83 ASN A O 1
ATOM 671 N N . ARG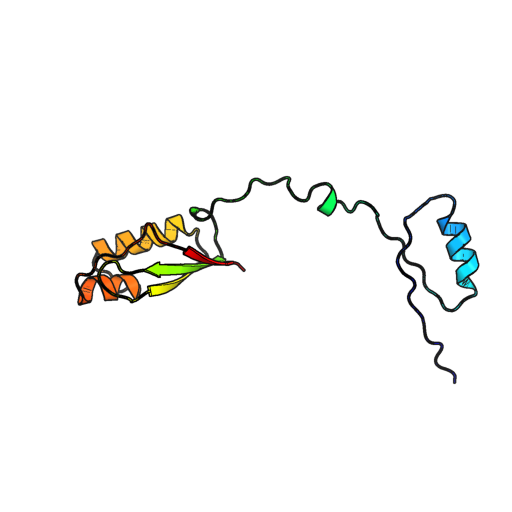 A 1 84 ? 1.795 5.110 6.160 1.00 96.38 84 ARG A N 1
ATOM 672 C CA . ARG A 1 84 ? 0.353 5.008 5.937 1.00 96.38 84 ARG A CA 1
ATOM 673 C C . ARG A 1 84 ? -0.345 4.176 7.016 1.00 96.38 84 ARG A C 1
ATOM 675 O O . ARG A 1 84 ? -1.373 4.606 7.532 1.00 96.38 84 ARG A O 1
ATOM 682 N N . ILE A 1 85 ? 0.239 3.040 7.407 1.00 96.25 85 ILE A N 1
ATOM 683 C CA . ILE A 1 85 ? -0.240 2.217 8.530 1.00 96.25 85 ILE A CA 1
ATOM 684 C C . ILE A 1 85 ? -0.222 3.019 9.835 1.00 96.25 85 ILE A C 1
ATOM 686 O O . ILE A 1 85 ? -1.196 2.994 10.583 1.00 96.25 85 ILE A O 1
ATOM 690 N N . SER A 1 86 ? 0.859 3.757 10.105 1.00 96.38 86 SER A N 1
ATOM 691 C CA . SER A 1 86 ? 0.951 4.618 11.290 1.00 96.38 86 SER A CA 1
ATOM 692 C C . SER A 1 86 ? -0.131 5.703 11.303 1.00 96.38 86 SER A C 1
ATOM 694 O O . SER A 1 86 ? -0.710 5.969 12.353 1.00 96.38 86 SER A O 1
ATOM 696 N N . GLY A 1 87 ? -0.427 6.295 10.142 1.00 95.94 87 GLY A N 1
ATOM 697 C CA . GLY A 1 87 ? -1.522 7.248 9.970 1.00 95.94 87 GLY A CA 1
ATOM 698 C C . GLY A 1 87 ? -2.869 6.631 10.329 1.00 95.94 87 GLY A C 1
ATOM 699 O O . GLY A 1 87 ? -3.549 7.147 11.203 1.00 95.94 87 GLY A O 1
ATOM 700 N N . HIS A 1 88 ? -3.197 5.464 9.766 1.00 95.94 88 HIS A N 1
ATOM 701 C CA . HIS A 1 88 ? -4.444 4.764 10.091 1.00 95.94 88 HIS A CA 1
ATOM 702 C C . HIS A 1 88 ? -4.573 4.418 11.578 1.00 95.94 88 HIS A C 1
ATOM 704 O O . HIS A 1 88 ? -5.635 4.614 12.156 1.00 95.94 88 HIS A O 1
ATOM 710 N N . LYS A 1 89 ? -3.497 3.950 12.223 1.00 95.56 89 LYS A N 1
ATOM 711 C CA . LYS A 1 89 ? -3.499 3.700 13.675 1.00 95.56 89 LYS A CA 1
ATOM 712 C C . LYS A 1 89 ? -3.787 4.973 14.471 1.00 95.56 89 LYS A C 1
ATOM 714 O O . LYS A 1 89 ? -4.519 4.927 15.455 1.00 95.56 89 LYS A O 1
ATOM 719 N N . SER A 1 90 ? -3.206 6.100 14.058 1.00 96.44 90 SER A N 1
ATOM 720 C CA . SER A 1 90 ? -3.471 7.385 14.702 1.00 96.44 90 SER A CA 1
ATOM 721 C C . SER A 1 90 ? -4.897 7.866 14.459 1.00 96.44 90 SER A C 1
ATOM 723 O O . SER A 1 90 ? -5.487 8.422 15.377 1.00 96.44 90 SER A O 1
ATOM 725 N N . ASP A 1 91 ? -5.434 7.666 13.258 1.00 95.25 91 ASP A N 1
ATOM 726 C CA . ASP A 1 91 ? -6.794 8.071 12.904 1.00 95.25 91 ASP A CA 1
ATOM 727 C C . ASP A 1 91 ? -7.830 7.272 13.700 1.00 95.25 91 ASP A C 1
ATOM 729 O O . ASP A 1 91 ? -8.742 7.872 14.250 1.00 95.25 91 ASP A O 1
ATOM 733 N N . ILE A 1 92 ? -7.632 5.958 13.866 1.00 95.25 92 ILE A N 1
ATOM 734 C CA . ILE A 1 92 ? -8.476 5.116 14.733 1.00 95.25 92 ILE A CA 1
ATOM 735 C C . ILE A 1 92 ? -8.408 5.589 16.187 1.00 95.25 92 ILE A C 1
ATOM 737 O O . ILE A 1 92 ? -9.436 5.791 16.818 1.00 95.25 92 ILE A O 1
ATOM 741 N N . ARG A 1 93 ? -7.200 5.809 16.724 1.00 94.44 93 ARG A N 1
ATOM 742 C CA . ARG A 1 93 ? -7.020 6.248 18.120 1.00 94.44 93 ARG A CA 1
ATOM 743 C C . ARG A 1 93 ? -7.652 7.614 18.404 1.00 94.44 93 ARG A C 1
ATOM 745 O O . ARG A 1 93 ? -8.030 7.875 19.537 1.00 94.44 93 ARG A O 1
ATOM 752 N N . LEU A 1 94 ? -7.667 8.502 17.412 1.00 94.62 94 LEU A N 1
ATOM 753 C CA . LEU A 1 94 ? -8.234 9.848 17.519 1.00 94.62 94 LEU A CA 1
ATOM 754 C C . LEU A 1 94 ? -9.683 9.921 17.021 1.00 94.62 94 LEU A C 1
ATOM 756 O O . LEU A 1 94 ? -10.195 11.029 16.904 1.00 94.62 94 LEU A O 1
ATOM 760 N N . GLU A 1 95 ? -10.294 8.781 16.680 1.00 90.00 95 GLU A N 1
ATOM 761 C CA . GLU A 1 95 ? -11.670 8.683 16.173 1.00 90.00 95 GLU A CA 1
ATOM 762 C C . GLU A 1 95 ? -11.936 9.632 14.993 1.00 90.00 95 GLU A C 1
ATOM 764 O O . GLU A 1 95 ? -12.948 10.321 14.907 1.00 90.00 95 GLU A O 1
ATOM 769 N N . LYS A 1 96 ? -10.974 9.703 14.065 1.00 90.25 96 LYS A N 1
ATOM 770 C CA . LYS A 1 96 ? -11.107 10.497 12.843 1.00 90.25 96 LYS A CA 1
ATOM 771 C C . LYS A 1 96 ? -11.786 9.690 11.746 1.00 90.25 96 LYS A C 1
ATOM 773 O O . LYS A 1 96 ? -11.263 8.659 11.320 1.00 90.25 96 LYS A O 1
ATOM 778 N N . ASP A 1 97 ? -12.816 10.264 11.141 1.00 83.31 97 ASP A N 1
ATOM 779 C CA . ASP A 1 97 ? -13.446 9.746 9.917 1.00 83.31 97 ASP A CA 1
ATOM 780 C C . ASP A 1 97 ? -12.680 10.144 8.641 1.00 83.31 97 ASP A C 1
ATOM 782 O O . ASP A 1 97 ? -13.231 10.581 7.635 1.00 83.31 97 ASP A O 1
ATOM 786 N N . SER A 1 98 ? -11.351 10.012 8.667 1.00 87.81 98 SER A N 1
ATOM 787 C CA . SER A 1 98 ? -10.475 10.305 7.523 1.00 87.81 98 SER A CA 1
ATOM 788 C C . SER A 1 98 ? -10.368 9.148 6.522 1.00 87.81 98 SER A C 1
ATOM 790 O O . SER A 1 98 ? -9.815 9.320 5.431 1.00 87.81 98 SER A O 1
ATOM 792 N N . SER A 1 99 ? -10.806 7.939 6.892 1.00 90.62 99 SER A N 1
ATOM 793 C CA . SER A 1 99 ? -10.653 6.743 6.066 1.00 90.62 99 SER A CA 1
ATOM 794 C C . SER A 1 99 ? -11.691 5.671 6.383 1.00 90.62 99 SER A C 1
ATOM 796 O O . SER A 1 99 ? -12.057 5.479 7.535 1.00 90.62 99 SER A O 1
ATOM 798 N N . ALA A 1 100 ? -12.071 4.875 5.381 1.00 93.62 100 ALA A N 1
ATOM 799 C CA . ALA A 1 100 ? -13.033 3.786 5.577 1.00 93.62 100 ALA A CA 1
ATOM 800 C C . ALA A 1 100 ? -12.574 2.746 6.621 1.00 93.62 100 ALA A C 1
ATOM 802 O O . ALA A 1 100 ? -13.396 2.082 7.240 1.00 93.62 100 ALA A O 1
ATOM 803 N N . ILE A 1 101 ? -11.261 2.589 6.836 1.00 94.81 101 ILE A N 1
ATOM 804 C CA . ILE A 1 101 ? -10.738 1.677 7.863 1.00 94.81 101 ILE A CA 1
ATOM 805 C C . ILE A 1 101 ? -10.911 2.236 9.283 1.00 94.81 101 ILE A C 1
ATOM 807 O O . ILE A 1 101 ? -11.116 1.454 10.209 1.00 94.81 101 ILE A O 1
ATOM 811 N N . SER A 1 102 ? -10.838 3.564 9.455 1.00 94.25 102 SER A N 1
ATOM 812 C CA . SER A 1 102 ? -11.084 4.209 10.746 1.00 94.25 102 SER A CA 1
ATOM 813 C C . SER A 1 102 ? -12.574 4.265 11.054 1.00 94.25 102 SER A C 1
ATOM 815 O O . SER A 1 102 ? -12.966 3.827 12.130 1.00 94.25 102 SER A O 1
ATOM 817 N N . GLU A 1 103 ? -13.394 4.641 10.073 1.00 94.69 103 GLU A N 1
ATOM 818 C CA . GLU A 1 103 ? -14.858 4.587 10.157 1.00 94.69 103 GLU A CA 1
ATOM 819 C C . GLU A 1 103 ? -15.347 3.165 10.491 1.00 94.69 103 GLU A C 1
ATOM 821 O O . GLU A 1 103 ? -16.128 2.964 11.418 1.00 94.69 103 GLU A O 1
ATOM 826 N N . HIS A 1 104 ? -14.830 2.139 9.798 1.00 95.12 104 HIS A N 1
ATOM 827 C CA . HIS A 1 104 ? -15.175 0.746 10.087 1.00 95.12 104 HIS A CA 1
ATOM 828 C C . HIS A 1 104 ? -14.854 0.367 11.536 1.00 95.12 104 HIS A C 1
ATOM 830 O O . HIS A 1 104 ? -15.703 -0.222 12.207 1.00 95.12 104 HIS A O 1
ATOM 836 N N . SER A 1 105 ? -13.650 0.696 12.014 1.00 95.06 105 SER A N 1
ATOM 837 C CA . SER A 1 105 ? -13.228 0.397 13.385 1.00 95.06 105 SER A CA 1
ATOM 838 C C . SER A 1 105 ? -14.095 1.127 14.415 1.00 95.06 105 SER A C 1
ATOM 840 O O . SER A 1 105 ? -14.501 0.504 15.391 1.00 95.06 105 SER A O 1
ATOM 842 N N . TYR A 1 106 ? -14.456 2.387 14.156 1.00 93.88 106 TYR A N 1
ATOM 843 C CA . TYR A 1 106 ? -15.314 3.193 15.025 1.00 93.88 106 TYR A CA 1
ATOM 844 C C . TYR A 1 106 ? -16.749 2.649 15.107 1.00 93.88 106 TYR A C 1
ATOM 846 O O . TYR A 1 106 ? -17.240 2.366 16.195 1.00 93.88 106 TYR A O 1
ATOM 854 N N . ILE A 1 107 ? -17.402 2.418 13.962 1.00 94.38 107 ILE A N 1
ATOM 855 C CA . ILE A 1 107 ? -18.807 1.972 13.905 1.00 94.38 107 ILE A CA 1
ATOM 856 C C . ILE A 1 107 ? -18.981 0.562 14.476 1.00 94.38 107 ILE A C 1
ATOM 858 O O . ILE A 1 107 ? -19.983 0.266 15.122 1.00 94.38 107 ILE A O 1
ATOM 862 N N . THR A 1 108 ? -18.037 -0.337 14.192 1.00 94.38 108 THR A N 1
ATOM 863 C CA . THR A 1 108 ? -18.178 -1.759 14.551 1.00 94.38 108 THR A CA 1
ATOM 864 C C . THR A 1 108 ? -17.451 -2.141 15.836 1.00 94.38 108 THR A C 1
ATOM 866 O O . THR A 1 108 ? -17.655 -3.241 16.342 1.00 94.38 108 THR A O 1
ATOM 869 N N . GLY A 1 109 ? -16.573 -1.278 16.357 1.00 94.12 109 GLY A N 1
ATOM 870 C CA . GLY A 1 109 ? -15.673 -1.615 17.464 1.00 94.12 109 GLY A CA 1
ATOM 871 C C . GLY A 1 109 ? -14.646 -2.697 17.109 1.00 94.12 109 GLY A C 1
ATOM 872 O O . GLY A 1 109 ? -14.045 -3.304 17.995 1.00 94.12 109 GLY A O 1
ATOM 873 N N . HIS A 1 110 ? -14.462 -2.996 15.819 1.00 95.50 110 HIS A N 1
ATOM 874 C CA . HIS A 1 110 ? -13.574 -4.059 15.372 1.00 95.50 110 HIS A CA 1
ATOM 875 C C . HIS A 1 110 ? -12.102 -3.644 15.399 1.00 95.50 110 HIS A C 1
ATOM 877 O O . HIS A 1 110 ? -11.729 -2.507 15.093 1.00 95.50 110 HIS A O 1
ATOM 883 N N . ASN A 1 111 ? -11.248 -4.629 15.669 1.00 94.75 111 ASN A N 1
ATOM 884 C CA . ASN A 1 111 ? -9.804 -4.502 15.612 1.00 94.75 111 ASN A CA 1
ATOM 885 C C . ASN A 1 111 ? -9.278 -4.793 14.206 1.00 94.75 111 ASN A C 1
ATOM 887 O O . ASN A 1 111 ? -9.553 -5.827 13.595 1.00 94.75 111 ASN A O 1
ATOM 891 N N . ILE A 1 112 ? -8.439 -3.889 13.714 1.00 96.69 112 ILE A N 1
ATOM 892 C CA . ILE A 1 112 ? -7.831 -3.981 12.389 1.00 96.69 112 ILE A CA 1
ATOM 893 C C . ILE A 1 112 ? -6.489 -4.716 12.466 1.00 96.69 112 ILE A C 1
ATOM 895 O O . ILE A 1 112 ? -5.629 -4.379 13.287 1.00 96.69 112 ILE A O 1
ATOM 899 N N . ASN A 1 113 ? -6.263 -5.685 11.575 1.00 96.62 113 ASN A N 1
ATOM 900 C CA . ASN A 1 113 ? -5.031 -6.467 11.551 1.00 96.62 113 ASN A CA 1
ATOM 901 C C . ASN A 1 113 ? -3.937 -5.802 10.707 1.00 96.62 113 ASN A C 1
ATOM 903 O O . ASN A 1 113 ? -3.656 -6.175 9.568 1.00 96.62 113 ASN A O 1
ATOM 907 N N . PHE A 1 114 ? -3.262 -4.817 11.293 1.00 95.44 114 PHE A N 1
ATOM 908 C CA . PHE A 1 114 ? -2.161 -4.121 10.623 1.00 95.44 114 PHE A CA 1
ATOM 909 C C . PHE A 1 114 ? -0.935 -4.999 10.330 1.00 95.44 114 PHE A C 1
ATOM 911 O O . PHE A 1 114 ? -0.120 -4.622 9.488 1.00 95.44 114 PHE A O 1
ATOM 918 N N . ASN A 1 115 ? -0.780 -6.136 11.017 1.00 94.31 115 ASN A N 1
ATOM 919 C CA . ASN A 1 115 ? 0.359 -7.037 10.821 1.00 94.31 115 ASN A CA 1
ATOM 920 C C . ASN A 1 115 ? 0.215 -7.864 9.537 1.00 94.31 115 ASN A C 1
ATOM 922 O O . ASN A 1 115 ? 1.217 -8.224 8.926 1.00 94.31 115 ASN A O 1
ATOM 926 N N . GLU A 1 116 ? -1.019 -8.099 9.088 1.00 95.31 116 GLU A N 1
ATOM 927 C CA . GLU A 1 116 ? -1.323 -8.810 7.844 1.00 95.31 116 GLU A CA 1
ATOM 928 C C . GLU A 1 116 ? -1.493 -7.884 6.631 1.00 95.31 116 GLU A C 1
ATOM 930 O O . GLU A 1 116 ? -2.091 -8.260 5.619 1.00 95.31 116 GLU A O 1
ATOM 935 N N . ALA A 1 117 ? -0.944 -6.669 6.697 1.00 95.56 117 ALA A N 1
ATOM 936 C CA . ALA A 1 117 ? -0.945 -5.760 5.562 1.00 95.56 117 ALA A CA 1
ATOM 937 C C . ALA A 1 117 ? -0.155 -6.352 4.379 1.00 95.56 117 ALA A C 1
ATOM 939 O O . ALA A 1 117 ? 1.019 -6.711 4.505 1.00 95.56 117 ALA A O 1
ATOM 940 N N . LYS A 1 118 ? -0.786 -6.418 3.202 1.00 95.94 118 LYS A N 1
ATOM 941 C CA . LYS A 1 118 ? -0.203 -6.992 1.976 1.00 95.94 118 LYS A CA 1
ATOM 942 C C . LYS A 1 118 ? -0.192 -5.969 0.850 1.00 95.94 118 LYS A C 1
ATOM 944 O O . LYS A 1 118 ? -1.103 -5.159 0.731 1.00 95.94 118 LYS A O 1
ATOM 949 N N . ILE A 1 119 ? 0.843 -6.013 0.014 1.00 96.25 119 ILE A N 1
ATOM 950 C CA . ILE A 1 119 ? 0.929 -5.198 -1.205 1.00 96.25 119 ILE A CA 1
ATOM 951 C C . ILE A 1 119 ? 0.302 -5.997 -2.344 1.00 96.25 119 ILE A C 1
ATOM 953 O O . ILE A 1 119 ? 0.736 -7.115 -2.610 1.00 96.25 119 ILE A O 1
ATOM 957 N N . LEU A 1 120 ? -0.697 -5.416 -3.005 1.00 96.25 120 LEU A N 1
ATOM 958 C CA . LEU A 1 120 ? -1.405 -6.020 -4.135 1.00 96.25 120 LEU A CA 1
ATOM 959 C C . LEU A 1 120 ? -0.822 -5.569 -5.477 1.00 96.25 120 LEU A C 1
ATOM 961 O O . LEU A 1 120 ? -0.768 -6.345 -6.426 1.00 96.25 120 LEU A O 1
ATOM 965 N N . HIS A 1 121 ? -0.379 -4.313 -5.559 1.00 95.50 121 HIS A N 1
ATOM 966 C CA . HIS A 1 121 ? 0.182 -3.738 -6.777 1.00 95.50 121 HIS A CA 1
ATOM 967 C C . HIS A 1 121 ? 1.184 -2.627 -6.449 1.00 95.50 121 HIS A C 1
ATOM 969 O O . HIS A 1 121 ? 1.057 -1.952 -5.426 1.00 95.50 121 HIS A O 1
ATOM 975 N N . GLN A 1 122 ? 2.163 -2.426 -7.326 1.00 89.88 122 GLN A N 1
ATOM 976 C CA . GLN A 1 122 ? 3.130 -1.334 -7.266 1.00 89.88 122 GLN A CA 1
ATOM 977 C C . GLN A 1 122 ? 3.223 -0.702 -8.657 1.00 89.88 122 GLN A C 1
ATOM 979 O O . GLN A 1 122 ? 3.423 -1.435 -9.627 1.00 89.88 122 GLN A O 1
ATOM 984 N N . HIS A 1 123 ? 3.055 0.622 -8.724 1.00 82.69 123 HIS A N 1
ATOM 985 C CA . HIS A 1 123 ? 3.205 1.406 -9.953 1.00 82.69 123 HIS A CA 1
ATOM 986 C C . HIS A 1 123 ? 4.672 1.596 -10.353 1.00 82.69 123 HIS A C 1
ATOM 988 O O . HIS A 1 123 ? 5.545 1.607 -9.450 1.00 82.69 123 HIS A O 1
#

Organism: NCBI:txid467358

Secondary structure (DSSP, 8-state):
------EEPPPEE--TTTHHHHHHHHTTTTEEPPEE-SS-HHHHSTT-SPPPPGGG--SEEEEEEBSSSS-EEEEEESS-HHHHHHHHHHHHHTT--SSHHHHHHHHH-PPB-GGG-EEEEE-

Foldseek 3Di:
DDDPDEDEDPEAADDPVVVVVVCVVCVVPSYDHHHDHPQPPCNVCVPVDDDDDQQQAAQFWKWWAWPPDRDIDIDGGRGGNVVVLVVLVVCLVVLHPPDPSSVCCVVVVTDIHSVPMGTPGHD